Protein AF-A0A947RZ75-F1 (afdb_monomer)

Mean predicted aligned error: 12.03 Å

Radius of gyration: 21.45 Å; Cα contacts (8 Å, |Δi|>4): 19; chains: 1; bounding box: 47×31×65 Å

Structure (mmCIF, N/CA/C/O backbone):
data_AF-A0A947RZ75-F1
#
_entry.id   AF-A0A947RZ75-F1
#
loop_
_atom_site.group_PDB
_atom_site.id
_atom_site.type_symbol
_atom_site.label_atom_id
_atom_site.label_alt_id
_atom_site.label_comp_id
_atom_site.label_asym_id
_atom_site.label_entity_id
_atom_site.label_seq_id
_atom_site.pdbx_PDB_ins_code
_atom_site.Cartn_x
_atom_site.Cartn_y
_atom_site.Cartn_z
_atom_site.occupancy
_atom_site.B_iso_or_equiv
_atom_site.auth_seq_id
_atom_site.auth_comp_id
_atom_site.auth_asym_id
_atom_site.auth_atom_id
_atom_site.pdbx_PDB_model_num
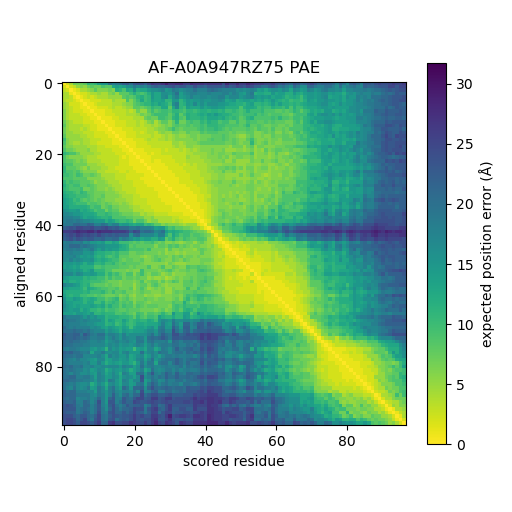ATOM 1 N N . MET A 1 1 ? -27.886 6.216 18.883 1.00 52.84 1 MET A N 1
ATOM 2 C CA . MET A 1 1 ? -26.473 6.671 18.898 1.00 52.84 1 MET A CA 1
ATOM 3 C C . MET A 1 1 ? -25.482 5.548 18.575 1.00 52.84 1 MET A C 1
ATOM 5 O O . MET A 1 1 ? -24.457 5.847 17.977 1.00 52.84 1 MET A O 1
ATOM 9 N N . ASP A 1 2 ? -25.786 4.280 18.879 1.00 61.38 2 ASP A N 1
ATOM 10 C CA . ASP A 1 2 ? -24.928 3.120 18.551 1.00 61.38 2 ASP A CA 1
ATOM 11 C C . ASP A 1 2 ? -24.714 2.905 17.032 1.00 61.38 2 ASP A C 1
ATOM 13 O O . ASP A 1 2 ? -23.606 2.612 16.583 1.00 61.38 2 ASP A O 1
ATOM 17 N N . ASP A 1 3 ? -25.742 3.158 16.212 1.00 66.75 3 ASP A N 1
ATOM 18 C CA . ASP A 1 3 ? -25.677 2.913 14.760 1.00 66.75 3 ASP A CA 1
ATOM 19 C C . ASP A 1 3 ? -24.767 3.886 13.993 1.00 66.75 3 ASP A C 1
ATOM 21 O O . ASP A 1 3 ? -24.160 3.511 12.990 1.00 66.75 3 ASP A O 1
ATOM 25 N N . GLN A 1 4 ? -24.636 5.133 14.464 1.00 71.69 4 GLN A N 1
ATOM 26 C CA . GLN A 1 4 ? -23.761 6.139 13.843 1.00 71.69 4 GLN A CA 1
ATOM 27 C C . GLN A 1 4 ? -22.285 5.757 14.029 1.00 71.69 4 GLN A C 1
ATOM 29 O O . GLN A 1 4 ? -21.533 5.722 13.058 1.00 71.69 4 GLN A O 1
ATOM 34 N N . LYS A 1 5 ? -21.899 5.333 15.243 1.00 70.94 5 LYS A N 1
ATOM 35 C CA . LYS A 1 5 ? -20.531 4.876 15.543 1.00 70.94 5 LYS A CA 1
ATOM 36 C C . LYS A 1 5 ? -20.145 3.632 14.733 1.00 70.94 5 LYS A C 1
ATOM 38 O O . LYS A 1 5 ? -19.025 3.548 14.234 1.00 70.94 5 LYS A O 1
ATOM 43 N N . LYS A 1 6 ? -21.078 2.690 14.534 1.00 70.56 6 LYS A N 1
ATOM 44 C CA . LYS A 1 6 ? -20.860 1.510 13.672 1.00 70.56 6 LYS A CA 1
ATOM 45 C C . LYS A 1 6 ? -20.630 1.882 12.207 1.00 70.56 6 LYS A C 1
ATOM 47 O O . LYS A 1 6 ? -19.770 1.288 11.558 1.00 70.56 6 LYS A O 1
ATOM 52 N N . ARG A 1 7 ? -21.375 2.862 11.688 1.00 74.94 7 ARG A N 1
ATOM 53 C CA . ARG A 1 7 ? -21.222 3.352 10.308 1.00 74.94 7 ARG A CA 1
ATOM 54 C C . ARG A 1 7 ? -19.882 4.046 10.098 1.00 74.94 7 ARG A C 1
ATOM 56 O O . ARG A 1 7 ? -19.164 3.691 9.170 1.00 74.94 7 ARG A O 1
ATOM 63 N N . GLU A 1 8 ? -19.507 4.956 10.992 1.00 76.00 8 GLU A N 1
ATOM 64 C CA . GLU A 1 8 ? -18.216 5.649 10.926 1.00 76.00 8 GLU A CA 1
ATOM 65 C C . GLU A 1 8 ? -17.035 4.678 11.001 1.00 76.00 8 GLU A C 1
ATOM 67 O O . GLU A 1 8 ? -16.062 4.813 10.254 1.00 76.00 8 GLU A O 1
ATOM 72 N N . TRP A 1 9 ? -17.138 3.663 11.862 1.00 72.25 9 TRP A N 1
ATOM 73 C CA . TRP A 1 9 ? -16.142 2.605 11.975 1.00 72.25 9 TRP A CA 1
ATOM 74 C C . TRP A 1 9 ? -15.996 1.810 10.670 1.00 72.25 9 TRP A C 1
ATOM 76 O O . TRP A 1 9 ? -14.885 1.666 10.149 1.00 72.25 9 TRP A O 1
ATOM 86 N N . ALA A 1 10 ? -17.115 1.362 10.093 1.00 72.81 10 ALA A N 1
ATOM 87 C CA . ALA A 1 10 ? -17.122 0.620 8.835 1.00 72.81 10 ALA A CA 1
ATOM 88 C C . ALA A 1 10 ? -16.550 1.452 7.674 1.00 72.81 10 ALA A C 1
ATOM 90 O O . ALA A 1 10 ? -15.754 0.954 6.875 1.00 72.81 10 ALA A O 1
ATOM 91 N N . GLU A 1 11 ? -16.892 2.739 7.605 1.00 77.12 11 GLU A N 1
ATOM 92 C CA . GLU A 1 11 ? -16.359 3.646 6.591 1.00 77.12 11 GLU A CA 1
ATOM 93 C C . GLU A 1 11 ? -14.858 3.891 6.741 1.00 77.12 11 GLU A C 1
ATOM 95 O O . GLU A 1 11 ? -14.130 3.933 5.745 1.00 77.12 11 GLU A O 1
ATOM 100 N N . ARG A 1 12 ? -14.368 4.051 7.975 1.00 73.38 12 ARG A N 1
ATOM 101 C CA . ARG A 1 12 ? -12.939 4.254 8.238 1.00 73.38 12 ARG A CA 1
ATOM 102 C C . ARG A 1 12 ? -12.137 3.034 7.791 1.00 73.38 12 ARG A C 1
ATOM 104 O O . ARG A 1 12 ? -11.143 3.191 7.084 1.00 73.38 12 ARG A O 1
ATOM 111 N N . ARG A 1 13 ? -12.643 1.833 8.085 1.00 69.56 13 ARG A N 1
ATOM 112 C CA . ARG A 1 13 ? -12.078 0.562 7.612 1.00 69.56 13 ARG A CA 1
ATOM 113 C C . ARG A 1 13 ? -12.061 0.460 6.089 1.00 69.56 13 ARG A C 1
ATOM 115 O O . ARG A 1 13 ? -11.058 0.060 5.502 1.00 69.56 13 ARG A O 1
ATOM 122 N N . ALA A 1 14 ? -13.155 0.859 5.441 1.00 75.31 14 ALA A N 1
ATOM 123 C CA . ALA A 1 14 ? -13.262 0.844 3.987 1.00 75.31 14 ALA A CA 1
ATOM 124 C C . ALA A 1 14 ? -12.269 1.815 3.325 1.00 75.31 14 ALA A C 1
ATOM 126 O O . ALA A 1 14 ? -11.672 1.474 2.303 1.00 75.31 14 ALA A O 1
ATOM 127 N N . ARG A 1 15 ? -12.053 3.001 3.912 1.00 76.81 15 ARG A N 1
ATOM 128 C CA . ARG A 1 15 ? -11.061 3.982 3.437 1.00 76.81 15 ARG A CA 1
ATOM 129 C C . ARG A 1 15 ? -9.631 3.446 3.541 1.00 76.81 15 ARG A C 1
ATOM 131 O O . ARG A 1 15 ? -8.880 3.574 2.576 1.00 76.81 15 ARG A O 1
ATOM 138 N N . GLU A 1 16 ? -9.279 2.804 4.654 1.00 72.81 16 GLU A N 1
ATOM 139 C CA . GLU A 1 16 ? -7.966 2.166 4.842 1.00 72.81 16 GLU A CA 1
ATOM 140 C C . GLU A 1 16 ? -7.716 1.060 3.807 1.00 72.81 16 GLU A C 1
ATOM 142 O O . GLU A 1 16 ? -6.669 1.040 3.158 1.00 72.81 16 GLU A O 1
ATOM 147 N N . LEU A 1 17 ? -8.706 0.189 3.573 1.00 73.94 17 LEU A N 1
ATOM 148 C CA . LEU A 1 17 ? -8.618 -0.836 2.529 1.00 73.94 17 LEU A CA 1
ATOM 149 C C . LEU A 1 17 ? -8.445 -0.219 1.137 1.00 73.94 17 LEU A C 1
ATOM 151 O O . LEU A 1 17 ? -7.615 -0.685 0.359 1.00 73.94 17 LEU A O 1
ATOM 155 N N . LYS A 1 18 ? -9.201 0.837 0.813 1.00 77.19 18 LYS A N 1
ATOM 156 C CA . LYS A 1 18 ? -9.094 1.524 -0.483 1.00 77.19 18 LYS A CA 1
ATOM 157 C C . LYS A 1 18 ? -7.699 2.106 -0.707 1.00 77.19 18 LYS A C 1
ATOM 159 O O . LYS A 1 18 ? -7.158 1.979 -1.803 1.00 77.19 18 LYS A O 1
ATOM 164 N N . ALA A 1 19 ? -7.115 2.719 0.322 1.00 76.38 19 ALA A N 1
ATOM 165 C CA . ALA A 1 19 ? -5.765 3.266 0.257 1.00 76.38 19 ALA A CA 1
ATOM 166 C C . ALA A 1 19 ? -4.722 2.162 0.019 1.00 76.38 19 ALA A C 1
ATOM 168 O O . ALA A 1 19 ? -3.858 2.321 -0.844 1.00 76.38 19 ALA A O 1
ATOM 169 N N . PHE A 1 20 ? -4.851 1.022 0.705 1.00 77.88 20 PHE A N 1
ATOM 170 C CA . PHE A 1 20 ? -3.995 -0.147 0.495 1.00 77.88 20 PHE A CA 1
ATOM 171 C C . PHE A 1 20 ? -4.108 -0.700 -0.934 1.00 77.88 20 PHE A C 1
ATOM 173 O O . PHE A 1 20 ? -3.094 -0.883 -1.607 1.00 77.88 20 PHE A O 1
ATOM 180 N N . TYR A 1 21 ? -5.332 -0.907 -1.433 1.00 77.75 21 TYR A N 1
ATOM 181 C CA . TYR A 1 21 ? -5.556 -1.401 -2.796 1.00 77.75 21 TYR A CA 1
ATOM 182 C C . TYR A 1 21 ? -5.012 -0.446 -3.860 1.00 77.75 21 TYR A C 1
ATOM 184 O O . TYR A 1 21 ? -4.450 -0.906 -4.849 1.00 77.75 21 TYR A O 1
ATOM 192 N N . SER A 1 22 ? -5.123 0.869 -3.652 1.00 80.06 22 SER A N 1
ATOM 193 C CA . SER A 1 22 ? -4.527 1.864 -4.550 1.00 80.06 22 SER A CA 1
ATOM 194 C C . SER A 1 22 ? -3.005 1.698 -4.650 1.00 80.06 22 SER A C 1
ATOM 196 O O . SER A 1 22 ? -2.460 1.617 -5.750 1.00 80.06 22 SER A O 1
ATOM 198 N N . HIS A 1 23 ? -2.320 1.546 -3.509 1.00 80.56 23 HIS A N 1
ATOM 199 C CA . HIS A 1 23 ? -0.872 1.307 -3.479 1.00 80.56 23 HIS A CA 1
ATOM 200 C C . HIS A 1 23 ? -0.493 -0.041 -4.108 1.00 80.56 23 HIS A C 1
ATOM 202 O O . HIS A 1 23 ? 0.496 -0.118 -4.835 1.00 80.56 23 HIS A O 1
ATOM 208 N N . LEU A 1 24 ? -1.294 -1.089 -3.891 1.00 82.88 24 LEU A N 1
ATOM 209 C CA . LEU A 1 24 ? -1.104 -2.400 -4.517 1.00 82.88 24 LEU A CA 1
ATOM 210 C C . LEU A 1 24 ? -1.228 -2.332 -6.044 1.00 82.88 24 LEU A C 1
ATOM 212 O O . LEU A 1 24 ? -0.361 -2.837 -6.753 1.00 82.88 24 LEU A O 1
ATOM 216 N N . ILE A 1 25 ? -2.273 -1.680 -6.556 1.00 83.62 25 ILE A N 1
ATOM 217 C CA . ILE A 1 25 ? -2.494 -1.514 -7.998 1.00 83.62 25 ILE A CA 1
ATOM 218 C C . ILE A 1 25 ? -1.366 -0.687 -8.619 1.00 83.62 25 ILE A C 1
ATOM 220 O O . ILE A 1 25 ? -0.843 -1.063 -9.670 1.00 83.62 25 ILE A O 1
ATOM 224 N N . ALA A 1 26 ? -0.950 0.400 -7.963 1.00 84.19 26 ALA A N 1
ATOM 225 C CA . ALA A 1 26 ? 0.183 1.205 -8.406 1.00 84.19 2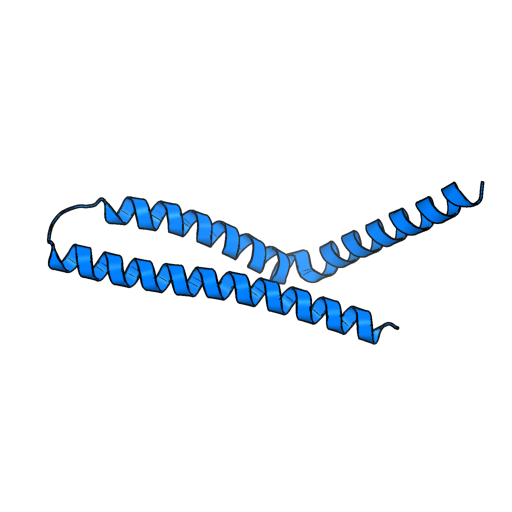6 ALA A CA 1
ATOM 226 C C . ALA A 1 26 ? 1.473 0.371 -8.461 1.00 84.19 26 ALA A C 1
ATOM 228 O O . ALA A 1 26 ? 2.171 0.402 -9.471 1.00 84.19 26 ALA A O 1
ATOM 229 N N . TYR A 1 27 ? 1.754 -0.438 -7.434 1.00 83.19 27 TYR A N 1
ATOM 230 C CA . TYR A 1 27 ? 2.917 -1.328 -7.408 1.00 83.19 27 TYR A CA 1
ATOM 231 C C . TYR A 1 27 ? 2.900 -2.342 -8.550 1.00 83.19 27 TYR A C 1
ATOM 233 O O . TYR A 1 27 ? 3.900 -2.471 -9.255 1.00 83.19 27 TYR A O 1
ATOM 241 N N . VAL A 1 28 ? 1.776 -3.033 -8.767 1.00 85.00 28 VAL A N 1
ATOM 242 C CA . VAL A 1 28 ? 1.641 -4.001 -9.866 1.00 85.00 28 VAL A CA 1
ATOM 243 C C . VAL A 1 28 ? 1.844 -3.305 -11.211 1.00 85.00 28 VAL A C 1
ATOM 245 O O . VAL A 1 28 ? 2.620 -3.783 -12.032 1.00 85.00 28 VAL A O 1
ATOM 248 N N . THR A 1 29 ? 1.223 -2.141 -11.410 1.00 86.69 29 THR A N 1
ATOM 249 C CA . THR A 1 29 ? 1.343 -1.365 -12.654 1.00 86.69 29 THR A CA 1
ATOM 250 C C . THR A 1 29 ? 2.793 -0.952 -12.914 1.00 86.69 29 THR A C 1
ATOM 252 O O . THR A 1 29 ? 3.318 -1.198 -13.998 1.00 86.69 29 THR A O 1
ATOM 255 N N . VAL A 1 30 ? 3.475 -0.390 -11.911 1.00 84.12 30 VAL A N 1
ATOM 256 C CA . VAL A 1 30 ? 4.884 0.021 -12.012 1.00 84.12 30 VAL A CA 1
ATOM 257 C C . VAL A 1 30 ? 5.792 -1.181 -12.277 1.00 84.12 30 VAL A C 1
ATOM 259 O O . VAL A 1 30 ? 6.656 -1.097 -13.145 1.00 84.12 30 VAL A O 1
ATOM 262 N N . ASN A 1 31 ? 5.580 -2.312 -11.597 1.00 82.81 31 ASN A N 1
ATOM 263 C CA . ASN A 1 31 ? 6.353 -3.539 -11.823 1.00 82.81 31 ASN A CA 1
ATOM 264 C C . ASN A 1 31 ? 6.186 -4.070 -13.248 1.00 82.81 31 ASN A C 1
ATOM 266 O O . ASN A 1 31 ? 7.175 -4.443 -13.871 1.00 82.81 31 ASN A O 1
ATOM 270 N N . VAL A 1 32 ? 4.958 -4.084 -13.773 1.00 85.56 32 VAL A N 1
ATOM 271 C CA . VAL A 1 32 ? 4.677 -4.521 -15.148 1.00 85.56 32 VAL A CA 1
ATOM 272 C C . VAL A 1 32 ? 5.382 -3.612 -16.153 1.00 85.56 32 VAL A C 1
ATOM 274 O O . VAL A 1 32 ? 6.038 -4.106 -17.067 1.00 85.56 32 VAL A O 1
ATOM 277 N N . VAL A 1 33 ? 5.320 -2.291 -15.960 1.00 86.44 33 VAL A N 1
ATOM 278 C CA . VAL A 1 33 ? 6.024 -1.329 -16.821 1.00 86.44 33 VAL A CA 1
ATOM 279 C C . VAL A 1 33 ? 7.542 -1.530 -16.750 1.00 86.44 33 VAL A C 1
ATOM 281 O O . VAL A 1 33 ? 8.189 -1.621 -17.792 1.00 86.44 33 VAL A O 1
ATOM 284 N N . LEU A 1 34 ? 8.117 -1.669 -15.550 1.00 83.44 34 LEU A N 1
ATOM 285 C CA . LEU A 1 34 ? 9.549 -1.939 -15.367 1.00 83.44 34 LEU A CA 1
ATOM 286 C C . LEU A 1 34 ? 9.975 -3.257 -16.018 1.00 83.44 34 LEU A C 1
ATOM 288 O O . LEU A 1 34 ? 11.034 -3.313 -16.639 1.00 83.44 34 LEU A O 1
ATOM 292 N N . PHE A 1 35 ? 9.158 -4.302 -15.900 1.00 82.94 35 PHE A N 1
ATOM 293 C CA . PHE A 1 35 ? 9.418 -5.595 -16.523 1.00 82.94 35 PHE A CA 1
ATOM 294 C C . PHE A 1 35 ? 9.464 -5.480 -18.050 1.00 82.94 35 PHE A C 1
ATOM 296 O O . PHE A 1 35 ? 10.402 -5.981 -18.669 1.00 82.94 35 PHE A O 1
ATOM 303 N N . ILE A 1 36 ? 8.507 -4.765 -18.652 1.00 83.88 36 ILE A N 1
ATOM 304 C CA . ILE A 1 36 ? 8.468 -4.516 -20.101 1.00 83.88 36 ILE A CA 1
ATOM 305 C C . ILE A 1 36 ? 9.707 -3.732 -20.548 1.00 83.88 36 ILE A C 1
ATOM 307 O O . ILE A 1 36 ? 10.352 -4.1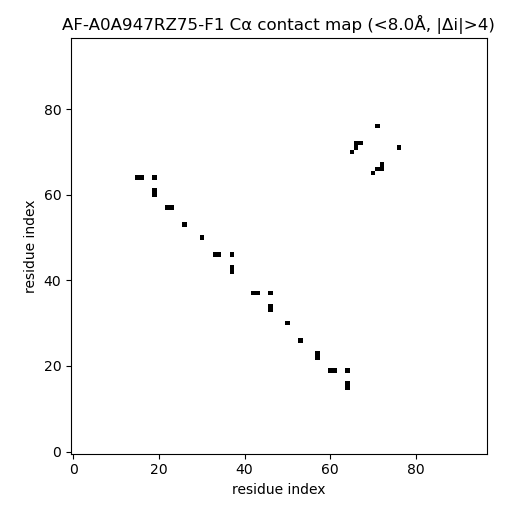10 -21.524 1.00 83.88 36 ILE A O 1
ATOM 311 N N . ILE A 1 37 ? 10.075 -2.676 -19.817 1.00 82.75 37 ILE A N 1
ATOM 312 C CA . ILE A 1 37 ? 11.267 -1.864 -20.103 1.00 82.75 37 ILE A CA 1
ATOM 313 C C . ILE A 1 37 ? 12.539 -2.716 -20.012 1.00 82.75 37 ILE A C 1
ATOM 315 O O . ILE A 1 37 ? 13.382 -2.662 -20.904 1.00 82.75 37 ILE A O 1
ATOM 319 N N . ASN A 1 38 ? 12.674 -3.536 -18.968 1.00 82.44 38 ASN A N 1
ATOM 320 C CA . ASN A 1 38 ? 13.830 -4.411 -18.788 1.00 82.44 38 ASN A CA 1
ATOM 321 C C . ASN A 1 38 ? 13.931 -5.468 -19.899 1.00 82.44 38 ASN A C 1
ATOM 323 O O . ASN A 1 38 ? 15.021 -5.731 -20.405 1.00 82.44 38 ASN A O 1
ATOM 327 N N . PHE A 1 39 ? 12.796 -6.040 -20.304 1.00 79.12 39 PHE A N 1
ATOM 328 C CA . PHE A 1 39 ? 12.726 -6.992 -21.410 1.00 79.12 39 PHE A CA 1
ATOM 329 C C . PHE A 1 39 ? 13.091 -6.345 -22.755 1.00 79.12 39 PHE A C 1
ATOM 331 O O . PHE A 1 39 ? 13.793 -6.957 -23.554 1.00 79.12 39 PHE A O 1
ATOM 338 N N . ALA A 1 40 ? 12.668 -5.098 -22.989 1.00 79.69 40 ALA A N 1
ATOM 339 C CA . ALA A 1 40 ? 12.939 -4.371 -24.229 1.00 79.69 40 ALA A CA 1
ATOM 340 C C . ALA A 1 40 ? 14.383 -3.847 -24.339 1.00 79.69 40 ALA A C 1
ATOM 342 O O . ALA A 1 40 ? 14.945 -3.835 -25.430 1.00 79.69 40 ALA A O 1
ATOM 343 N N . ILE A 1 41 ? 14.981 -3.398 -23.230 1.00 76.31 41 ILE A N 1
ATOM 344 C CA . ILE A 1 41 ? 16.317 -2.772 -23.214 1.00 76.31 41 ILE A CA 1
ATOM 345 C C . ILE A 1 41 ? 17.434 -3.816 -23.028 1.00 76.31 41 ILE A C 1
ATOM 347 O O . ILE A 1 41 ? 18.584 -3.555 -23.372 1.00 76.31 41 ILE A O 1
ATOM 351 N N . GLY A 1 42 ? 17.114 -5.021 -22.539 1.00 68.75 42 GLY A N 1
ATOM 352 C CA . GLY A 1 42 ? 18.035 -6.160 -22.553 1.00 68.75 42 GLY A CA 1
ATOM 353 C C . GLY A 1 42 ? 19.293 -5.985 -21.696 1.00 68.75 42 GLY A C 1
ATOM 354 O O . GLY A 1 42 ? 20.336 -6.542 -22.028 1.00 68.75 42 GLY A O 1
ATOM 355 N N . GLY A 1 43 ? 19.231 -5.225 -20.597 1.00 65.19 43 GLY A N 1
ATOM 356 C CA . GLY A 1 43 ? 20.439 -4.919 -19.831 1.00 65.19 43 GLY A CA 1
ATOM 357 C C . GLY A 1 43 ? 20.203 -4.387 -18.423 1.00 65.19 43 GLY A C 1
ATOM 358 O O . GLY A 1 43 ? 20.099 -3.181 -18.218 1.00 65.19 43 GLY A O 1
ATOM 359 N N . GLY A 1 44 ? 20.241 -5.289 -17.439 1.00 67.31 44 GLY A N 1
ATOM 360 C CA . GLY A 1 44 ? 20.648 -4.952 -16.074 1.00 67.31 44 GLY A CA 1
ATOM 361 C C . GLY A 1 44 ? 19.704 -5.398 -14.958 1.00 67.31 44 GLY A C 1
ATOM 362 O O . GLY A 1 44 ? 18.489 -5.284 -15.031 1.00 67.31 44 GLY A O 1
ATOM 363 N N . TRP A 1 45 ? 20.296 -5.846 -13.850 1.00 69.06 45 TRP A N 1
ATOM 364 C CA . TRP A 1 45 ? 19.589 -6.298 -12.643 1.00 69.06 45 TRP A CA 1
ATOM 365 C C . TRP A 1 45 ? 19.107 -5.141 -11.745 1.00 69.06 45 TRP A C 1
ATOM 367 O O . TRP A 1 45 ? 18.703 -5.351 -10.604 1.00 69.06 45 TRP A O 1
ATOM 377 N N . TRP A 1 46 ? 19.155 -3.900 -12.231 1.00 75.81 46 TRP A N 1
ATOM 378 C CA . TRP A 1 46 ? 18.826 -2.711 -11.443 1.00 75.81 46 TRP A CA 1
ATOM 379 C C . TRP A 1 46 ? 17.338 -2.652 -11.063 1.00 75.81 46 TRP A C 1
ATOM 381 O O . TRP A 1 46 ? 17.001 -2.168 -9.983 1.00 75.81 46 TRP A O 1
ATOM 391 N N . PHE A 1 47 ? 16.451 -3.208 -11.900 1.00 74.62 47 PHE A N 1
ATOM 392 C CA . PHE A 1 47 ? 15.015 -3.236 -11.619 1.00 74.62 47 PHE A CA 1
ATOM 393 C C . PHE A 1 47 ? 14.690 -4.081 -10.376 1.00 74.62 47 PHE A C 1
ATOM 395 O O . PHE A 1 47 ? 13.769 -3.730 -9.643 1.00 74.62 47 PHE A O 1
ATOM 402 N N . TYR A 1 48 ? 15.472 -5.137 -10.097 1.00 76.12 48 TYR A N 1
ATOM 403 C CA . TYR A 1 48 ? 15.288 -5.991 -8.918 1.00 76.12 48 TYR A CA 1
ATOM 404 C C . TYR A 1 48 ? 15.444 -5.211 -7.616 1.00 76.12 48 TYR A C 1
ATOM 406 O O . TYR A 1 48 ? 14.719 -5.453 -6.659 1.00 76.12 48 TYR A O 1
ATOM 414 N N . TRP A 1 49 ? 16.360 -4.242 -7.572 1.00 81.75 49 TRP A N 1
ATOM 415 C CA . TRP A 1 49 ? 16.548 -3.416 -6.382 1.00 81.75 49 TRP A CA 1
ATOM 416 C C . TRP A 1 49 ? 15.332 -2.533 -6.112 1.00 81.75 49 TRP A C 1
ATOM 418 O O . TRP A 1 49 ? 14.885 -2.444 -4.969 1.00 81.75 49 TRP A O 1
ATOM 428 N N . VAL A 1 50 ? 14.751 -1.944 -7.161 1.00 78.00 50 VAL A N 1
ATOM 429 C CA . VAL A 1 50 ? 13.533 -1.129 -7.052 1.00 78.00 50 VAL A CA 1
ATOM 430 C C . VAL A 1 50 ? 12.352 -1.991 -6.610 1.00 78.00 50 VAL A C 1
ATOM 432 O O . VAL A 1 50 ? 11.629 -1.612 -5.689 1.00 78.00 50 VAL A O 1
ATOM 435 N N . THR A 1 51 ? 12.179 -3.171 -7.207 1.00 79.19 51 THR A N 1
ATOM 436 C CA . THR A 1 51 ? 11.053 -4.063 -6.904 1.00 79.19 51 THR A CA 1
ATOM 437 C C . THR A 1 51 ? 11.171 -4.744 -5.544 1.00 79.19 51 THR A C 1
ATOM 439 O O . THR A 1 51 ? 10.141 -4.919 -4.892 1.00 79.19 51 THR A O 1
ATOM 442 N N . ILE A 1 52 ? 12.384 -5.047 -5.065 1.00 83.75 52 ILE A N 1
ATOM 443 C CA . ILE A 1 52 ? 12.628 -5.565 -3.709 1.00 83.75 52 ILE A CA 1
ATOM 444 C C . ILE A 1 52 ? 12.338 -4.493 -2.658 1.00 83.75 52 ILE A C 1
ATOM 446 O O . ILE A 1 52 ? 11.577 -4.758 -1.729 1.00 83.75 52 ILE A O 1
ATOM 450 N N . PHE A 1 53 ? 12.881 -3.279 -2.798 1.00 85.75 53 PHE A N 1
ATOM 451 C CA . PHE A 1 53 ? 12.652 -2.216 -1.810 1.00 85.75 53 PHE A CA 1
ATOM 452 C C . PHE A 1 53 ? 11.168 -1.849 -1.711 1.00 85.75 53 PHE A C 1
ATOM 454 O O . PHE A 1 53 ? 10.605 -1.774 -0.617 1.00 85.75 53 PHE A O 1
ATOM 461 N N . TRP A 1 54 ? 10.513 -1.683 -2.862 1.00 81.00 54 TRP A N 1
ATOM 462 C CA . TRP A 1 54 ? 9.080 -1.410 -2.908 1.00 81.00 54 TRP A CA 1
ATOM 463 C C . TRP A 1 54 ? 8.237 -2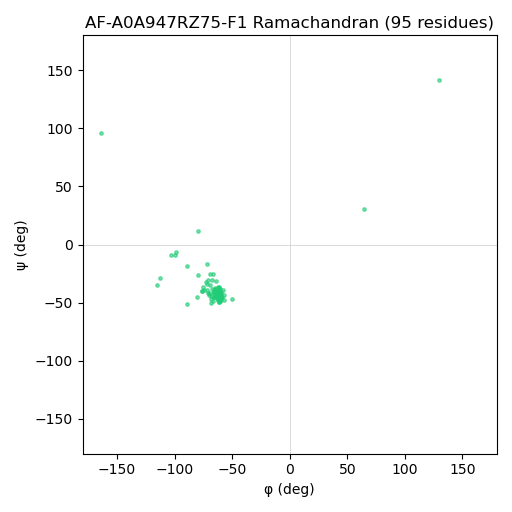.611 -2.471 1.00 81.00 54 TRP A C 1
ATOM 465 O O . TRP A 1 54 ? 7.215 -2.428 -1.815 1.00 81.00 54 TRP A O 1
ATOM 475 N N . GLY A 1 55 ? 8.669 -3.836 -2.777 1.00 82.50 55 GLY A N 1
ATOM 476 C CA . GLY A 1 55 ? 7.999 -5.062 -2.349 1.00 82.50 55 GLY A CA 1
ATOM 477 C C . GLY A 1 55 ? 8.006 -5.221 -0.829 1.00 82.50 55 GLY A C 1
ATOM 478 O O . GLY A 1 55 ? 6.973 -5.534 -0.245 1.00 82.50 55 GLY A O 1
ATOM 479 N N . ILE A 1 56 ? 9.131 -4.920 -0.170 1.00 87.56 56 ILE A N 1
ATOM 480 C CA . ILE A 1 56 ? 9.243 -4.943 1.296 1.00 87.56 56 ILE A CA 1
ATOM 481 C C . ILE A 1 56 ? 8.295 -3.917 1.926 1.00 87.56 56 ILE A C 1
ATOM 483 O O . ILE A 1 56 ? 7.539 -4.266 2.834 1.00 87.56 56 ILE A O 1
ATOM 487 N N . ALA A 1 57 ? 8.280 -2.676 1.426 1.00 82.81 57 ALA A N 1
ATOM 488 C CA . ALA A 1 57 ? 7.370 -1.639 1.918 1.00 82.81 57 ALA A CA 1
ATOM 489 C C . ALA A 1 57 ? 5.895 -2.063 1.798 1.00 82.81 57 ALA A C 1
ATOM 491 O O . ALA A 1 57 ? 5.096 -1.845 2.712 1.00 82.81 57 ALA A O 1
ATOM 492 N N . LEU A 1 58 ? 5.544 -2.733 0.698 1.00 81.19 58 LEU A N 1
ATOM 493 C CA . LEU A 1 58 ? 4.192 -3.217 0.453 1.00 81.19 58 LEU A CA 1
ATOM 494 C C . LEU A 1 58 ? 3.817 -4.399 1.348 1.00 81.19 58 LEU A C 1
ATOM 496 O O . LEU A 1 58 ? 2.699 -4.439 1.857 1.00 81.19 58 LEU A O 1
ATOM 500 N N . ILE A 1 59 ? 4.750 -5.322 1.598 1.00 84.75 59 ILE A N 1
ATOM 501 C CA . ILE A 1 59 ? 4.569 -6.426 2.547 1.00 84.75 59 ILE A CA 1
ATOM 502 C C . ILE A 1 59 ? 4.328 -5.883 3.956 1.00 84.75 59 ILE A C 1
ATOM 504 O O . ILE A 1 59 ? 3.398 -6.339 4.613 1.00 84.75 59 ILE A O 1
ATOM 508 N N . PHE A 1 60 ? 5.087 -4.881 4.409 1.00 84.00 60 PHE A N 1
ATOM 509 C CA . PHE A 1 60 ? 4.826 -4.241 5.703 1.00 84.00 60 PHE A CA 1
ATOM 510 C C . PHE A 1 60 ? 3.421 -3.637 5.765 1.00 84.00 60 PHE A C 1
ATOM 512 O O . PHE A 1 60 ? 2.703 -3.870 6.734 1.00 84.00 60 PHE A O 1
ATOM 519 N N . HIS A 1 61 ? 2.993 -2.927 4.719 1.00 78.81 61 HIS A N 1
ATOM 520 C CA . HIS A 1 61 ? 1.645 -2.358 4.661 1.00 78.81 61 HIS A CA 1
ATOM 521 C C . HIS A 1 61 ? 0.558 -3.448 4.644 1.00 78.81 61 HIS A C 1
ATOM 523 O O . HIS A 1 61 ? -0.463 -3.329 5.319 1.00 78.81 61 HIS A O 1
ATOM 529 N N . ALA A 1 62 ? 0.799 -4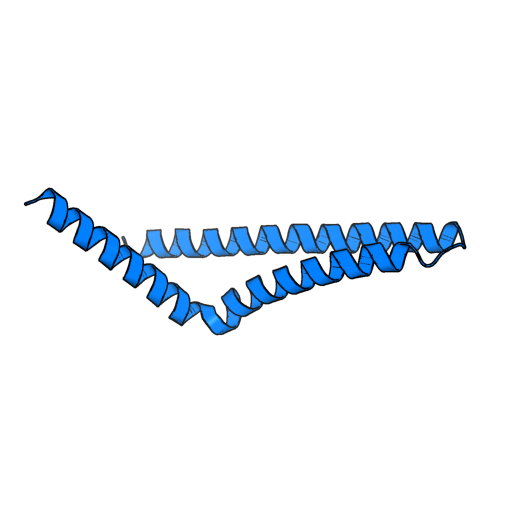.544 3.921 1.00 79.19 62 ALA A N 1
ATOM 530 C CA . ALA A 1 62 ? -0.102 -5.687 3.841 1.00 79.19 62 ALA A CA 1
ATOM 531 C C . ALA A 1 62 ? -0.223 -6.400 5.186 1.00 79.19 62 ALA A C 1
ATOM 533 O O . ALA A 1 62 ? -1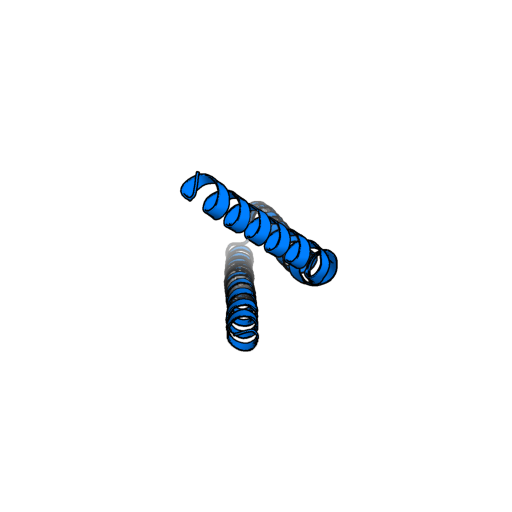.335 -6.699 5.609 1.00 79.19 62 ALA A O 1
ATOM 534 N N . ILE A 1 63 ? 0.898 -6.631 5.874 1.00 80.56 63 ILE A N 1
ATOM 535 C CA . ILE A 1 63 ? 0.939 -7.191 7.225 1.00 80.56 63 ILE A CA 1
ATOM 536 C C . ILE A 1 63 ? 0.168 -6.285 8.180 1.00 80.56 63 ILE A C 1
ATOM 538 O O . ILE A 1 63 ? -0.651 -6.783 8.943 1.00 80.56 63 ILE A O 1
ATOM 542 N N . ASP A 1 64 ? 0.361 -4.970 8.118 1.00 73.62 64 ASP A N 1
ATOM 543 C CA . ASP A 1 64 ? -0.304 -4.043 9.032 1.00 73.62 64 ASP A CA 1
ATOM 544 C C . ASP A 1 64 ? -1.833 -4.037 8.818 1.00 73.62 64 ASP A C 1
ATOM 546 O O . ASP A 1 64 ? -2.600 -4.111 9.780 1.00 73.62 64 ASP A O 1
ATOM 550 N N . VAL A 1 65 ? -2.296 -4.076 7.562 1.00 72.12 65 VAL A N 1
ATOM 551 C CA . VAL A 1 65 ? -3.726 -4.185 7.212 1.00 72.12 65 VAL A CA 1
ATOM 552 C C . VAL A 1 65 ? -4.305 -5.566 7.554 1.00 72.12 65 VAL A C 1
ATOM 554 O O . VAL A 1 65 ? -5.396 -5.644 8.121 1.00 72.12 65 VAL A O 1
ATOM 557 N N . LEU A 1 66 ? -3.598 -6.663 7.265 1.00 70.81 66 LEU A N 1
ATOM 558 C CA . LEU A 1 66 ? -4.046 -8.036 7.546 1.00 70.81 66 LEU A CA 1
ATOM 559 C C . LEU A 1 66 ? -4.038 -8.361 9.040 1.00 70.81 66 LEU A C 1
ATOM 561 O O . LEU A 1 66 ? -4.985 -8.976 9.525 1.00 70.81 66 LEU A O 1
ATOM 565 N N . ILE A 1 67 ? -3.010 -7.953 9.785 1.00 67.69 67 ILE A N 1
ATOM 566 C CA . ILE A 1 67 ? -2.931 -8.165 11.235 1.00 67.69 67 ILE A CA 1
ATOM 567 C C . ILE A 1 67 ? -3.988 -7.316 11.936 1.00 67.69 67 ILE A C 1
ATOM 569 O O . ILE A 1 67 ? -4.745 -7.856 12.749 1.00 67.69 67 ILE A O 1
ATOM 573 N N . LYS A 1 68 ? -4.118 -6.024 11.591 1.00 62.78 68 LYS A N 1
ATOM 574 C CA . LYS A 1 68 ? -5.206 -5.190 12.122 1.00 62.78 68 LYS A CA 1
ATOM 575 C C . LYS A 1 68 ? -6.570 -5.746 11.731 1.00 62.78 68 LYS A C 1
ATOM 577 O O . LYS A 1 68 ? -7.479 -5.696 12.549 1.00 62.78 68 LYS A O 1
ATOM 582 N N . GLY A 1 69 ? -6.733 -6.265 10.515 1.00 60.69 69 GLY A N 1
ATOM 583 C CA . GLY A 1 69 ? -8.001 -6.785 9.999 1.00 60.69 69 GLY A CA 1
ATOM 584 C C . GLY A 1 69 ? -8.419 -8.143 10.567 1.00 60.69 69 GLY A C 1
ATOM 585 O O . GLY A 1 69 ? -9.598 -8.346 10.836 1.00 60.69 69 GLY A O 1
ATOM 586 N N . LYS A 1 70 ? -7.475 -9.071 10.767 1.00 58.28 70 LYS A N 1
ATOM 587 C CA . LYS A 1 70 ? -7.767 -10.491 11.026 1.00 58.28 70 LYS A CA 1
ATOM 588 C C . LYS A 1 70 ? -7.396 -10.970 12.434 1.00 58.28 70 LYS A C 1
ATOM 590 O O . LYS A 1 70 ? -8.042 -11.885 12.928 1.00 58.28 70 LYS A O 1
ATOM 595 N N . PHE A 1 71 ? -6.386 -10.380 13.082 1.00 51.22 71 PHE A N 1
ATOM 596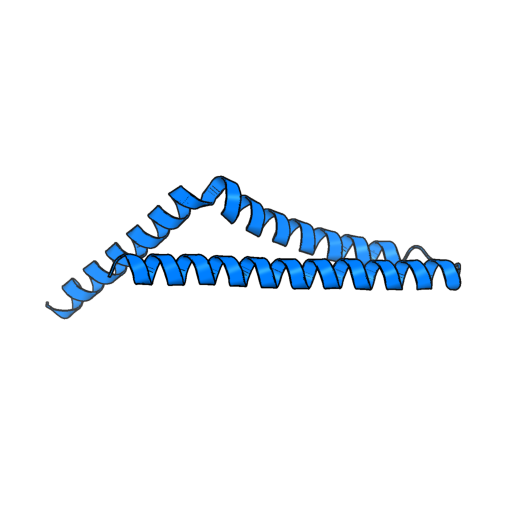 C CA . PHE A 1 71 ? -5.863 -10.878 14.368 1.00 51.22 71 PHE A CA 1
ATOM 597 C C . PHE A 1 71 ? -6.069 -9.899 15.533 1.00 51.22 71 PHE A C 1
ATOM 599 O O . PHE A 1 71 ?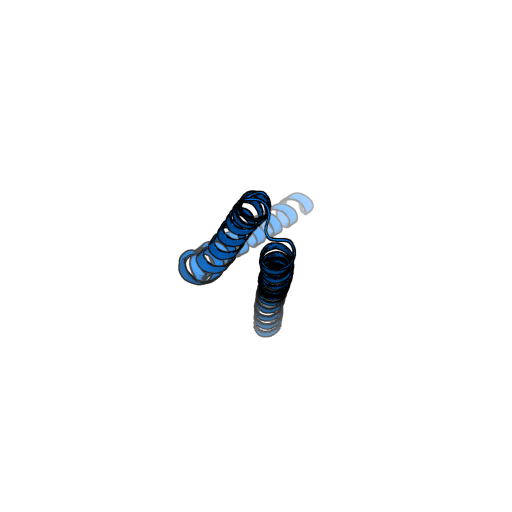 -6.355 -10.311 16.652 1.00 51.22 71 PHE A O 1
ATOM 606 N N . LEU A 1 72 ? -5.986 -8.593 15.273 1.00 56.16 72 LEU A N 1
ATOM 607 C CA . LEU A 1 72 ? -6.193 -7.542 16.277 1.00 56.16 72 LEU A CA 1
ATOM 608 C C . LEU A 1 72 ? -7.596 -6.918 16.232 1.00 56.16 72 LEU A C 1
ATOM 610 O O . LEU A 1 72 ? -7.945 -6.177 17.146 1.00 56.16 72 LEU A O 1
ATOM 614 N N . GLY A 1 73 ? -8.405 -7.235 15.215 1.00 58.06 73 GLY A N 1
ATOM 615 C CA . GLY A 1 73 ? -9.624 -6.499 14.865 1.00 58.06 73 GLY A CA 1
ATOM 616 C C . GLY A 1 73 ? -10.584 -6.242 16.025 1.00 58.06 73 GLY A C 1
ATOM 617 O O . GLY A 1 73 ? -10.983 -5.109 16.213 1.00 58.06 73 GLY A O 1
ATOM 618 N N . LYS A 1 74 ? -10.902 -7.239 16.859 1.00 58.38 74 LYS A N 1
ATOM 619 C CA . LYS A 1 74 ? -11.879 -7.034 17.944 1.00 58.38 74 LYS A CA 1
ATOM 620 C C . LYS A 1 74 ? -11.248 -6.548 19.252 1.00 58.38 74 LYS A C 1
ATOM 622 O O . LYS A 1 74 ? -11.644 -5.525 19.794 1.00 58.38 74 LYS A O 1
ATOM 627 N N . ASN A 1 75 ? -10.214 -7.244 19.730 1.00 65.50 75 ASN A N 1
ATOM 628 C CA . ASN A 1 75 ? -9.608 -6.949 21.035 1.00 65.50 75 ASN A CA 1
ATOM 629 C C . ASN A 1 75 ? -8.800 -5.644 21.058 1.00 65.50 75 ASN A C 1
ATOM 631 O O . ASN A 1 75 ? -8.733 -4.990 22.097 1.00 65.50 75 ASN A O 1
ATOM 635 N N . TRP A 1 76 ? -8.133 -5.272 19.962 1.00 69.00 76 TRP A N 1
ATOM 636 C CA . TRP A 1 76 ? -7.354 -4.032 19.928 1.00 69.00 76 TRP A CA 1
ATOM 637 C C . TRP A 1 76 ? -8.260 -2.811 19.797 1.00 69.00 76 TRP A C 1
ATOM 639 O O . TRP A 1 76 ? -8.030 -1.811 20.477 1.00 69.00 76 TRP A O 1
ATOM 649 N N . GLU A 1 77 ? -9.309 -2.904 18.978 1.00 68.56 77 GLU A N 1
ATOM 650 C CA . GLU A 1 77 ? -10.289 -1.827 18.841 1.00 68.56 77 GLU A CA 1
ATOM 651 C C . GLU A 1 77 ? -11.076 -1.622 20.134 1.00 68.56 77 GLU A C 1
ATOM 653 O O . GLU A 1 77 ? -11.150 -0.488 20.601 1.00 68.56 77 GLU A O 1
ATOM 658 N N . GLU A 1 78 ? -11.546 -2.692 20.787 1.00 68.25 78 GLU A N 1
ATOM 659 C CA . GLU A 1 78 ? -12.187 -2.596 22.108 1.00 68.25 78 GLU A CA 1
ATOM 660 C C . GLU A 1 78 ? -11.263 -1.941 23.144 1.00 68.25 78 GLU A C 1
ATOM 662 O O . GLU A 1 78 ? -11.689 -1.048 23.878 1.00 68.25 78 GLU A O 1
ATOM 667 N N . LYS A 1 79 ? -9.972 -2.305 23.175 1.00 74.25 79 LYS A N 1
ATOM 668 C CA . LYS A 1 79 ? -8.999 -1.669 24.078 1.00 74.25 79 LYS A CA 1
ATOM 669 C C . LYS A 1 79 ? -8.776 -0.194 23.761 1.00 74.25 79 LYS A C 1
ATOM 671 O O . LYS A 1 79 ? -8.634 0.598 24.687 1.00 74.25 79 LYS A O 1
ATOM 676 N N . LYS A 1 80 ? -8.726 0.191 22.484 1.00 73.69 80 LYS A N 1
ATOM 677 C CA . LYS A 1 80 ? -8.514 1.586 22.076 1.00 73.69 80 LYS A CA 1
ATOM 678 C C . LYS A 1 80 ? -9.733 2.451 22.399 1.00 73.69 80 LYS A C 1
ATOM 680 O O . LYS A 1 80 ? -9.562 3.550 22.913 1.00 73.69 80 LYS A O 1
ATOM 685 N N . VAL A 1 81 ? -10.939 1.935 22.154 1.00 76.81 81 VAL A N 1
ATOM 686 C CA . VAL A 1 81 ? -12.204 2.599 22.500 1.00 76.81 81 VAL A CA 1
ATOM 687 C C . VAL A 1 81 ? -12.326 2.764 24.011 1.00 76.81 81 VAL A C 1
ATOM 689 O O . VAL A 1 81 ? -12.620 3.863 24.470 1.00 76.81 81 VAL A O 1
ATOM 692 N N . LYS A 1 82 ? -12.018 1.720 24.791 1.00 79.31 82 LYS A N 1
ATOM 693 C CA . LYS A 1 82 ? -12.032 1.801 26.255 1.00 79.31 82 LYS A CA 1
ATOM 694 C C . LYS A 1 82 ? -11.057 2.861 26.778 1.00 79.31 82 LYS A C 1
ATOM 696 O O . LYS A 1 82 ? -11.422 3.644 27.644 1.00 79.31 82 LYS A O 1
ATOM 701 N N . LYS A 1 83 ? -9.851 2.927 26.203 1.00 78.44 83 LYS A N 1
ATOM 702 C CA . LYS A 1 83 ? -8.837 3.917 26.589 1.00 78.44 83 LYS A CA 1
ATOM 703 C C . LYS A 1 83 ? -9.270 5.356 26.294 1.00 78.44 83 LYS A C 1
ATOM 705 O O . LYS A 1 83 ? -9.019 6.238 27.099 1.00 78.44 83 LYS A O 1
ATOM 710 N N . LEU A 1 84 ? -9.929 5.581 25.156 1.00 77.12 84 LEU A N 1
ATOM 711 C CA . LEU A 1 84 ? -10.475 6.895 24.799 1.00 77.12 84 LEU A CA 1
ATOM 712 C C . LEU A 1 84 ? -11.634 7.298 25.721 1.00 77.12 84 LEU A C 1
ATOM 714 O O . LEU A 1 84 ? -11.711 8.454 26.109 1.00 77.12 84 LEU A O 1
ATOM 718 N N . MET A 1 85 ? -12.497 6.353 26.113 1.00 76.25 85 MET A N 1
ATOM 719 C CA . MET A 1 85 ? -13.570 6.614 27.083 1.00 76.25 85 MET A CA 1
ATOM 720 C C . MET A 1 85 ? -13.032 6.939 28.484 1.00 76.25 85 MET A C 1
ATOM 722 O O . MET A 1 85 ? -13.558 7.833 29.135 1.00 76.25 85 MET A O 1
ATOM 726 N N . GLU A 1 86 ? -11.978 6.252 28.936 1.00 80.00 86 GLU A N 1
ATOM 727 C CA . GLU A 1 86 ? -11.278 6.584 30.190 1.00 80.00 86 GLU A CA 1
ATOM 728 C C . GLU A 1 86 ? -10.611 7.969 30.117 1.00 80.00 86 GLU A C 1
ATOM 730 O O . GLU A 1 86 ? -10.724 8.753 31.053 1.00 80.00 86 GLU A O 1
ATOM 735 N N . GLU A 1 87 ? -9.960 8.309 28.998 1.00 75.88 87 GLU A N 1
ATOM 736 C CA . GLU A 1 87 ? -9.327 9.622 28.801 1.00 75.88 87 GLU A CA 1
ATOM 737 C C . GLU A 1 87 ? -10.323 10.784 28.653 1.00 75.88 87 GLU A C 1
ATOM 739 O O . GLU A 1 87 ? -9.933 11.928 28.897 1.00 75.88 87 GLU A O 1
ATOM 744 N N . GLU A 1 88 ? -11.553 10.532 28.197 1.00 70.81 88 GLU A N 1
ATOM 745 C CA . GLU A 1 88 ? -12.628 11.532 28.164 1.00 70.81 88 GLU A CA 1
ATOM 746 C C . GLU A 1 88 ? -13.287 11.691 29.535 1.00 70.81 88 GLU A C 1
ATOM 748 O O . GLU A 1 88 ? -13.419 12.823 29.987 1.00 70.81 88 GLU A O 1
ATOM 753 N N . GLY A 1 89 ? -13.604 10.592 30.231 1.00 69.25 89 GLY A N 1
ATOM 754 C CA . GLY A 1 89 ? -14.153 10.649 31.591 1.00 69.25 89 GLY A CA 1
ATOM 755 C C . GLY A 1 89 ? -13.233 11.404 32.552 1.00 69.25 89 GLY A C 1
ATOM 756 O O . GLY A 1 89 ? -13.659 12.360 33.189 1.00 69.25 89 GLY A O 1
ATOM 757 N N . ASN A 1 90 ? -11.933 11.088 32.535 1.00 64.31 90 ASN A N 1
ATOM 758 C CA . ASN A 1 90 ? -10.956 11.734 33.415 1.00 64.31 90 ASN A CA 1
ATOM 759 C C . ASN A 1 90 ? -10.738 13.229 33.103 1.00 64.31 90 ASN A C 1
ATOM 761 O O . ASN A 1 90 ? -10.346 13.982 33.983 1.00 64.31 90 ASN A O 1
ATOM 765 N N . LYS A 1 91 ? -10.984 13.677 31.860 1.00 60.53 91 LYS A N 1
ATOM 766 C CA . LYS A 1 91 ? -10.922 15.108 31.500 1.00 60.53 91 LYS A CA 1
ATOM 767 C C . LYS A 1 91 ? -12.173 15.877 31.911 1.00 60.53 91 LYS A C 1
ATOM 769 O O . LYS A 1 91 ? -12.106 17.096 32.039 1.00 60.53 91 LYS A O 1
ATOM 774 N N . THR A 1 92 ? -13.317 15.211 32.029 1.00 60.38 92 THR A N 1
ATOM 775 C CA . THR A 1 92 ? -14.548 15.841 32.514 1.00 60.38 92 THR A CA 1
ATOM 776 C C . THR A 1 92 ? -14.489 16.017 34.028 1.00 60.38 92 THR A C 1
ATOM 778 O O . THR A 1 92 ? -14.802 17.103 34.498 1.00 60.38 92 THR A O 1
ATOM 781 N N . ASP A 1 93 ? -13.960 15.027 34.752 1.00 60.00 93 ASP A N 1
ATOM 782 C CA . ASP A 1 93 ? -13.745 15.118 36.202 1.00 60.00 93 ASP A CA 1
ATOM 783 C C . ASP A 1 93 ? -12.697 16.195 36.580 1.00 60.00 93 ASP A C 1
ATOM 785 O O . ASP A 1 93 ? -12.903 16.938 37.531 1.00 60.00 93 ASP A O 1
ATOM 789 N N . GLU A 1 94 ? -11.618 16.370 35.799 1.00 60.69 94 GLU A N 1
ATOM 790 C CA . GLU A 1 94 ? -10.607 17.431 36.028 1.00 60.69 94 GLU A CA 1
ATOM 791 C C . GLU A 1 94 ? -11.082 18.865 35.707 1.00 60.69 94 GLU A C 1
ATOM 793 O O . GLU A 1 94 ? -10.417 19.818 36.100 1.00 60.69 94 GLU A O 1
ATOM 798 N N . ASN A 1 95 ? -12.178 19.049 34.960 1.00 60.16 95 ASN A N 1
ATOM 799 C CA . ASN A 1 95 ? -12.716 20.384 34.642 1.00 60.16 95 ASN A CA 1
ATOM 800 C C . ASN A 1 95 ? -13.884 20.799 35.558 1.00 60.16 95 ASN A C 1
ATOM 802 O O . ASN A 1 95 ? -14.360 21.931 35.441 1.00 60.16 95 ASN A O 1
ATOM 806 N N . GLU A 1 96 ? -14.369 19.896 36.418 1.00 58.53 96 GLU A N 1
ATOM 807 C CA . GLU A 1 96 ? -15.440 20.157 37.393 1.00 58.53 96 GLU A CA 1
ATOM 808 C C . GLU A 1 96 ? -14.926 20.340 38.844 1.00 58.53 96 GLU A C 1
ATOM 810 O O . GLU A 1 96 ? -15.704 20.785 39.691 1.00 58.53 96 GLU A O 1
ATOM 815 N N . GLU A 1 97 ? -13.635 20.080 39.120 1.00 51.78 97 GLU A N 1
ATOM 816 C CA . GLU A 1 97 ? -12.894 20.499 40.338 1.00 51.78 97 GLU A CA 1
ATOM 817 C C . GLU A 1 97 ? -12.199 21.863 40.170 1.00 51.78 97 GLU A C 1
ATOM 819 O O . GLU A 1 97 ? -12.189 22.638 41.160 1.00 51.78 97 GLU A O 1
#

Solvent-accessible surface area (backbone atoms only — not comparable to full-atom values): 5470 Å² total; per-residue (Å²): 117,71,67,60,57,53,50,54,51,53,51,52,52,51,50,54,51,50,54,51,50,52,53,51,51,50,50,53,52,52,50,53,53,52,50,52,50,48,67,73,69,71,75,74,75,65,62,56,58,56,52,48,58,52,46,51,56,47,48,53,53,48,48,53,53,48,42,48,63,73,75,36,45,66,70,50,48,54,52,52,53,51,52,51,51,51,58,49,53,55,53,53,57,68,73,74,113

Foldseek 3Di:
DVVVVVVVVVVVLVVLVVVLVVLVVVLVVVLVVLVVVCVVVVDDPVVVVVNVVSVVVSVVSVCVSCCCPPPVVPVVVVVVVVVVVVVVVVVVVVVVD

pL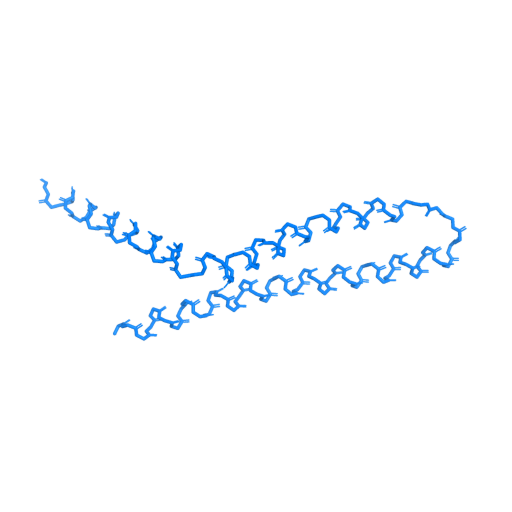DDT: mean 73.93, std 8.92, range [51.22, 87.56]

Sequence (97 aa):
MDDQKKREWAERRARELKAFYSHLIAYVTVNVVLFIINFAIGGGWWFYWVTIFWGIALIFHAIDVLIKGKFLGKNWEEKKVKKLMEEEGNKTDENEE

Secondary structure (DSSP, 8-state):
-HHHHHHHHHHHHHHHHHHHHHHHHHHHHHHHHHHHHHHHH---THHHHHHHHHHHHHHHHHHHHHHHHHTSHHHHHHHHHHHHHHHHHHHHHHHH-